Protein AF-A0A7S1C0A7-F1 (afdb_monomer_lite)

pLDDT: mean 86.08, std 15.13, range [36.28, 98.0]

Foldseek 3Di:
DDDDQQDWDFFFLLQKWFAAPNDTDDLPDPCQLVGQWIWGFTCTDRVRDGGDIDIAGQPVDPPPGPSNVVNVLSNQQVPPPP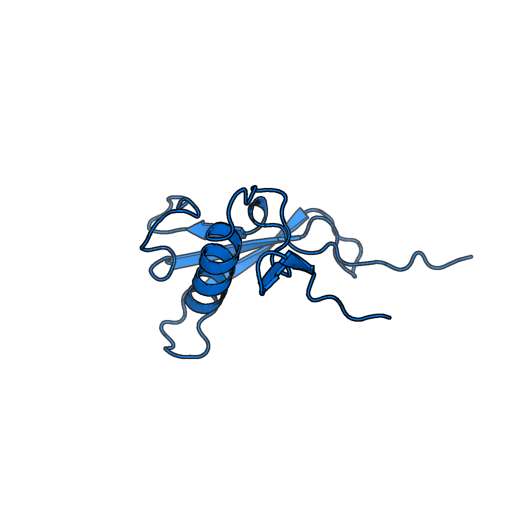RDRGHGSQWHDDPNDIDGNDDDD

Structure (mmCIF, N/CA/C/O backbone):
data_AF-A0A7S1C0A7-F1
#
_entry.id   AF-A0A7S1C0A7-F1
#
loop_
_atom_site.group_PDB
_atom_site.id
_atom_site.type_symbol
_atom_site.label_atom_id
_atom_site.label_alt_id
_atom_site.label_comp_id
_atom_site.label_asym_id
_atom_site.label_entity_id
_atom_site.label_seq_id
_atom_site.pdbx_PDB_ins_code
_atom_site.Cartn_x
_atom_site.Cartn_y
_atom_site.Cartn_z
_atom_site.occupancy
_atom_site.B_iso_or_equiv
_atom_site.auth_seq_id
_atom_site.auth_comp_id
_atom_site.auth_asym_id
_atom_site.auth_atom_id
_atom_site.pdbx_PDB_model_num
ATOM 1 N N . MET A 1 1 ? 0.137 38.687 -7.002 1.00 36.28 1 MET A N 1
ATOM 2 C CA . MET A 1 1 ? 0.593 37.662 -6.040 1.00 36.28 1 MET A CA 1
ATOM 3 C C . MET A 1 1 ? 0.213 36.309 -6.611 1.00 36.28 1 MET A C 1
ATOM 5 O O . MET A 1 1 ? -0.974 36.042 -6.726 1.00 36.28 1 MET A O 1
ATOM 9 N N . GLY A 1 2 ? 1.191 35.547 -7.110 1.00 39.53 2 GLY A N 1
ATOM 10 C CA . GLY A 1 2 ? 0.952 34.257 -7.763 1.00 39.53 2 GLY A CA 1
ATOM 11 C C . GLY A 1 2 ? 0.599 33.200 -6.725 1.00 39.53 2 GLY A C 1
ATOM 12 O O . GLY A 1 2 ? 1.379 32.975 -5.803 1.00 39.53 2 GLY A O 1
ATOM 13 N N . GLY A 1 3 ? -0.584 32.599 -6.843 1.00 40.28 3 GLY A N 1
ATOM 14 C CA . GLY A 1 3 ? -0.927 31.421 -6.056 1.00 40.28 3 GLY A CA 1
ATOM 15 C C . GLY A 1 3 ? 0.026 30.303 -6.452 1.00 40.28 3 GLY A C 1
ATOM 16 O O . GLY A 1 3 ? 0.060 29.922 -7.618 1.00 40.28 3 GLY A O 1
ATOM 17 N N . SER A 1 4 ? 0.839 29.824 -5.514 1.00 49.09 4 SER A N 1
ATOM 18 C CA . SER A 1 4 ? 1.592 28.598 -5.729 1.00 49.09 4 SER A CA 1
ATOM 19 C C . SER A 1 4 ? 0.583 27.479 -5.949 1.00 49.09 4 SER A C 1
ATOM 21 O O . SER A 1 4 ? -0.259 27.202 -5.093 1.00 49.09 4 SER A O 1
ATOM 23 N N . GLU A 1 5 ? 0.632 26.881 -7.130 1.00 53.38 5 GLU A N 1
ATOM 24 C CA . GLU A 1 5 ? -0.119 25.684 -7.462 1.00 53.38 5 GLU A CA 1
ATOM 25 C C . GLU A 1 5 ? 0.264 24.609 -6.433 1.00 53.38 5 GLU A C 1
ATOM 27 O O . GLU A 1 5 ? 1.394 24.120 -6.407 1.00 53.38 5 GLU A O 1
ATOM 32 N N . LYS A 1 6 ? -0.629 24.335 -5.473 1.00 54.47 6 LYS A N 1
ATOM 33 C CA . LYS A 1 6 ? -0.400 23.328 -4.432 1.00 54.47 6 LYS A CA 1
ATOM 34 C C . LYS A 1 6 ? -0.564 21.954 -5.073 1.00 54.47 6 LYS A C 1
ATOM 36 O O . LYS A 1 6 ? -1.647 21.371 -5.047 1.00 54.47 6 LYS A O 1
ATOM 41 N N . LEU A 1 7 ? 0.498 21.476 -5.708 1.00 66.31 7 LEU A N 1
ATOM 42 C CA . LEU A 1 7 ? 0.556 20.139 -6.280 1.00 66.31 7 LEU A CA 1
ATOM 43 C C . LEU A 1 7 ? 0.631 19.124 -5.131 1.00 66.31 7 LEU A C 1
ATOM 45 O O . LEU A 1 7 ? 1.456 19.256 -4.228 1.00 66.31 7 LEU A O 1
ATOM 49 N N . THR A 1 8 ? -0.262 18.133 -5.139 1.00 66.44 8 THR A N 1
ATOM 50 C CA . THR A 1 8 ? -0.098 16.947 -4.293 1.00 66.44 8 THR A CA 1
ATOM 51 C C . THR A 1 8 ? 1.058 16.132 -4.854 1.00 66.44 8 THR A C 1
ATOM 53 O O . THR A 1 8 ? 1.061 15.818 -6.045 1.00 66.44 8 THR A O 1
ATOM 56 N N . ASP A 1 9 ? 2.011 15.766 -4.002 1.00 76.31 9 ASP A N 1
ATOM 57 C CA . ASP A 1 9 ? 3.074 14.845 -4.389 1.00 76.31 9 ASP A CA 1
ATOM 58 C C . ASP A 1 9 ? 2.491 13.455 -4.661 1.00 76.31 9 ASP A C 1
ATOM 60 O O . ASP A 1 9 ? 1.592 12.981 -3.960 1.00 76.31 9 ASP A O 1
ATOM 64 N N . VAL A 1 10 ? 3.009 12.785 -5.689 1.00 86.69 10 VAL A N 1
ATOM 65 C CA . VAL A 1 10 ? 2.588 11.418 -5.999 1.00 86.69 10 VAL A CA 1
ATOM 66 C C . VAL A 1 10 ? 3.196 10.449 -4.993 1.00 86.69 10 VAL A C 1
ATOM 68 O O . VAL A 1 10 ? 4.398 10.479 -4.740 1.00 86.69 10 VAL A O 1
ATOM 71 N N . VAL A 1 11 ? 2.336 9.580 -4.462 1.00 92.25 11 VAL A N 1
ATOM 72 C CA . VAL A 1 11 ? 2.663 8.557 -3.463 1.00 92.25 11 VAL A CA 1
ATOM 73 C C . VAL A 1 11 ? 3.761 7.631 -3.982 1.00 92.25 11 VAL A C 1
ATOM 75 O O . VAL A 1 11 ? 3.675 7.112 -5.103 1.00 92.25 11 VAL A O 1
ATOM 78 N N . ARG A 1 12 ? 4.782 7.411 -3.154 1.00 93.88 12 ARG A N 1
ATOM 79 C CA . ARG A 1 12 ? 5.847 6.435 -3.395 1.00 93.88 12 ARG A CA 1
ATOM 80 C C . ARG A 1 12 ? 5.555 5.110 -2.710 1.00 93.88 12 ARG A C 1
ATOM 82 O O . ARG A 1 12 ? 4.667 5.027 -1.866 1.00 93.88 12 ARG A O 1
ATOM 89 N N . LEU A 1 13 ? 6.309 4.069 -3.047 1.00 94.44 13 LEU A N 1
ATOM 90 C CA . LEU A 1 13 ? 6.177 2.777 -2.370 1.00 94.44 13 LEU A CA 1
ATOM 91 C C . LEU A 1 13 ? 6.455 2.938 -0.869 1.00 94.44 13 LEU A C 1
ATOM 93 O O . LEU A 1 13 ? 5.623 2.533 -0.062 1.00 94.44 13 LEU A O 1
ATOM 97 N N . GLU A 1 14 ? 7.530 3.644 -0.498 1.00 93.94 14 GLU A N 1
ATOM 98 C CA . GLU A 1 14 ? 7.898 3.942 0.902 1.00 93.94 14 GLU A CA 1
ATOM 99 C C . GLU A 1 14 ? 6.816 4.670 1.713 1.00 93.94 14 GLU A C 1
ATOM 101 O O . GLU A 1 14 ? 6.777 4.567 2.941 1.00 93.94 14 GLU A O 1
ATOM 106 N N . ASP A 1 15 ? 5.919 5.386 1.037 1.00 95.06 15 ASP A N 1
ATOM 107 C CA . ASP A 1 15 ? 4.832 6.116 1.679 1.00 95.06 15 ASP A CA 1
ATOM 108 C C . ASP A 1 15 ? 3.664 5.206 2.092 1.00 95.06 15 ASP A C 1
ATOM 110 O O . ASP A 1 15 ? 2.824 5.618 2.895 1.00 95.06 15 ASP A O 1
ATOM 114 N N . VAL A 1 16 ? 3.594 3.978 1.566 1.00 96.44 16 VAL A N 1
ATOM 115 C CA . VAL A 1 16 ? 2.510 3.022 1.820 1.00 96.44 16 VAL A CA 1
ATOM 116 C C . VAL A 1 16 ? 2.966 1.970 2.823 1.00 96.44 16 VAL A C 1
ATOM 118 O O . VAL A 1 16 ? 3.861 1.180 2.557 1.00 96.44 16 VAL A O 1
ATOM 121 N N . ILE A 1 17 ? 2.326 1.902 3.987 1.00 96.88 17 ILE A N 1
ATOM 122 C CA . ILE A 1 17 ? 2.700 0.979 5.064 1.00 96.88 17 ILE A CA 1
ATOM 123 C C . ILE A 1 17 ? 1.515 0.085 5.415 1.00 96.88 17 ILE A C 1
ATOM 125 O O . ILE A 1 17 ? 0.463 0.564 5.835 1.00 96.88 17 ILE A O 1
ATOM 129 N N . PHE A 1 18 ? 1.699 -1.229 5.315 1.00 97.88 18 PHE A N 1
ATOM 130 C CA . PHE A 1 18 ? 0.707 -2.208 5.756 1.00 97.88 18 PHE A CA 1
ATOM 131 C C . PHE A 1 18 ? 0.954 -2.601 7.207 1.00 97.88 18 PHE A C 1
ATOM 133 O O . PHE A 1 18 ? 2.097 -2.848 7.601 1.00 97.88 18 PHE A O 1
ATOM 140 N N . LYS A 1 19 ? -0.116 -2.695 8.001 1.00 97.56 19 LYS A N 1
ATOM 141 C CA . LYS A 1 19 ? -0.042 -3.152 9.391 1.00 97.56 19 LYS A CA 1
ATOM 142 C C . LYS A 1 19 ? -0.924 -4.362 9.642 1.00 97.56 19 LYS A C 1
ATOM 144 O O . LYS A 1 19 ? -2.098 -4.352 9.281 1.00 97.56 19 LYS A O 1
ATOM 149 N N . ARG A 1 20 ? -0.372 -5.360 10.333 1.00 96.31 20 ARG A N 1
ATOM 150 C CA . ARG A 1 20 ? -1.099 -6.534 10.829 1.00 96.31 20 ARG A CA 1
ATOM 151 C C . ARG A 1 20 ? -0.658 -6.874 12.247 1.00 96.31 20 ARG A C 1
ATOM 153 O O . ARG A 1 20 ? 0.540 -6.988 12.494 1.00 96.31 20 ARG A O 1
ATOM 160 N N . PHE A 1 21 ? -1.592 -7.010 13.185 1.00 93.38 21 PHE A N 1
ATOM 161 C CA . PHE A 1 21 ? -1.311 -7.284 14.604 1.00 93.38 21 PHE A CA 1
ATOM 162 C C . PHE A 1 21 ? -0.211 -6.378 15.192 1.00 93.38 21 PHE A C 1
ATOM 164 O O . PHE A 1 21 ? 0.734 -6.843 15.830 1.00 93.38 21 PHE A O 1
ATOM 171 N N . ASN A 1 22 ? -0.319 -5.068 14.937 1.00 88.56 22 ASN A N 1
ATOM 172 C CA . ASN A 1 22 ? 0.641 -4.038 15.359 1.00 88.56 22 ASN A CA 1
ATOM 173 C C . ASN A 1 22 ? 2.068 -4.180 14.779 1.00 88.56 22 ASN A C 1
ATOM 175 O O . ASN A 1 22 ? 3.005 -3.554 15.271 1.00 88.56 22 ASN A O 1
ATOM 179 N N . ARG A 1 23 ? 2.248 -4.981 13.724 1.00 94.19 23 ARG A N 1
ATOM 180 C CA . ARG A 1 23 ? 3.512 -5.120 12.993 1.00 94.19 23 ARG A CA 1
ATOM 181 C C . ARG A 1 23 ? 3.400 -4.491 11.617 1.00 94.19 23 ARG A C 1
ATOM 183 O O . ARG A 1 23 ? 2.369 -4.631 10.964 1.00 94.19 23 ARG A O 1
ATOM 190 N N . THR A 1 24 ? 4.469 -3.836 11.183 1.00 96.38 24 THR A N 1
ATOM 191 C CA . THR A 1 24 ? 4.622 -3.393 9.796 1.00 96.38 24 THR A CA 1
ATOM 192 C C . THR A 1 24 ? 4.986 -4.587 8.922 1.00 96.38 24 THR A C 1
ATOM 194 O O . THR A 1 24 ? 5.893 -5.342 9.274 1.00 96.38 24 THR A O 1
ATOM 197 N N . LEU A 1 25 ? 4.281 -4.756 7.806 1.00 95.50 25 LEU A N 1
ATOM 198 C CA . LEU A 1 25 ? 4.605 -5.768 6.802 1.00 95.50 25 LEU A CA 1
ATOM 199 C C . LEU A 1 25 ? 5.582 -5.199 5.767 1.00 95.50 25 LEU A C 1
ATOM 201 O O . LEU A 1 25 ? 5.550 -4.006 5.466 1.00 95.50 25 LEU A O 1
ATOM 205 N N . ASN A 1 26 ? 6.439 -6.063 5.227 1.00 93.81 26 ASN A N 1
ATOM 206 C CA . ASN A 1 26 ? 7.326 -5.731 4.112 1.00 93.81 26 ASN A CA 1
ATOM 207 C C . ASN A 1 26 ? 6.530 -5.737 2.792 1.00 93.81 26 ASN A C 1
ATOM 209 O O . ASN A 1 26 ? 5.590 -6.517 2.659 1.00 93.81 26 ASN A O 1
ATOM 213 N N . HIS A 1 27 ? 6.894 -4.906 1.811 1.00 92.00 27 HIS A N 1
ATOM 214 C CA . HIS A 1 27 ? 6.236 -4.888 0.494 1.00 92.00 27 HIS A CA 1
ATOM 215 C C . HIS A 1 27 ? 6.402 -6.179 -0.319 1.00 92.00 27 HIS A C 1
ATOM 217 O O . HIS A 1 27 ? 5.614 -6.431 -1.226 1.00 92.00 27 HIS A O 1
ATOM 223 N N . GLU A 1 28 ? 7.371 -7.017 0.039 1.00 88.56 28 GLU A N 1
ATOM 224 C CA . GLU A 1 28 ? 7.583 -8.357 -0.520 1.00 88.56 28 GLU A CA 1
ATOM 225 C C . GLU A 1 28 ? 6.736 -9.442 0.160 1.00 88.56 28 GLU A C 1
ATOM 227 O O . GLU A 1 28 ? 6.754 -10.599 -0.262 1.00 88.56 28 GLU A O 1
ATOM 232 N N . ASP A 1 29 ? 5.992 -9.104 1.218 1.00 89.62 29 ASP A N 1
ATOM 233 C CA . ASP A 1 29 ? 5.154 -10.069 1.923 1.00 89.62 29 ASP A CA 1
ATOM 234 C C . ASP A 1 29 ? 4.014 -10.560 1.011 1.00 89.62 29 ASP A C 1
ATOM 236 O O . ASP A 1 29 ? 3.192 -9.791 0.511 1.00 89.62 29 ASP A O 1
ATOM 240 N N . THR A 1 30 ? 3.905 -11.875 0.821 1.00 87.38 30 THR A N 1
ATOM 241 C CA . THR A 1 30 ? 2.839 -12.484 0.009 1.00 87.38 30 THR A CA 1
ATOM 242 C C . THR A 1 30 ? 1.435 -12.260 0.588 1.00 87.38 30 THR A C 1
ATOM 244 O O . THR A 1 30 ? 0.431 -12.478 -0.094 1.00 87.38 30 THR A O 1
ATOM 247 N N . PHE A 1 31 ? 1.338 -11.821 1.844 1.00 92.88 31 PHE A N 1
ATOM 248 C CA . PHE A 1 31 ? 0.101 -11.665 2.601 1.00 92.88 31 PH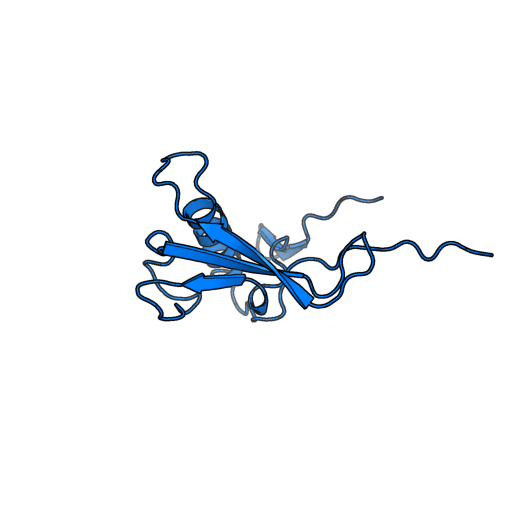E A CA 1
ATOM 249 C C . PHE A 1 31 ? -0.272 -10.207 2.899 1.00 92.88 31 PHE A C 1
ATOM 251 O O . PHE A 1 31 ? -1.094 -9.973 3.787 1.00 92.88 31 PHE A O 1
ATOM 258 N N . LEU A 1 32 ? 0.250 -9.226 2.150 1.00 95.19 32 LEU A N 1
ATOM 259 C CA . LEU A 1 32 ? -0.145 -7.812 2.294 1.00 95.19 32 LEU A CA 1
ATOM 260 C C . LEU A 1 32 ? -1.667 -7.595 2.253 1.00 95.19 32 LEU A C 1
ATOM 262 O O . LEU A 1 32 ? -2.209 -6.796 3.013 1.00 95.19 32 LEU A O 1
ATOM 266 N N . HIS A 1 33 ? -2.371 -8.350 1.407 1.00 94.75 33 HIS A N 1
ATOM 267 C CA . HIS A 1 33 ? -3.829 -8.298 1.265 1.00 94.75 33 HIS A CA 1
ATOM 268 C C . HIS A 1 33 ? -4.597 -8.730 2.532 1.00 94.75 33 HIS A C 1
ATOM 270 O O . HIS A 1 33 ? -5.789 -8.457 2.645 1.00 94.75 33 HIS A O 1
ATOM 276 N N . LEU A 1 34 ? -3.925 -9.385 3.488 1.00 95.75 34 LEU A N 1
ATOM 277 C CA . LEU A 1 34 ? -4.477 -9.795 4.784 1.00 95.75 34 LEU A CA 1
ATOM 278 C C . LEU A 1 34 ? -4.137 -8.813 5.916 1.00 95.75 34 LEU A C 1
ATOM 280 O O . LEU A 1 34 ? -4.344 -9.143 7.085 1.00 95.75 34 LEU A O 1
ATOM 284 N N . ALA A 1 35 ? -3.566 -7.646 5.609 1.00 97.50 35 ALA A N 1
ATOM 285 C CA . ALA A 1 35 ? -3.301 -6.620 6.610 1.00 97.50 35 ALA A CA 1
ATOM 286 C C . ALA A 1 35 ? -4.603 -6.087 7.235 1.00 97.50 35 ALA A C 1
ATOM 288 O O . ALA A 1 35 ? -5.665 -6.091 6.610 1.00 97.50 35 ALA A O 1
ATOM 289 N N . ASP A 1 36 ? -4.506 -5.581 8.463 1.00 98.00 36 ASP A N 1
ATOM 290 C CA . ASP A 1 36 ? -5.629 -4.963 9.178 1.00 98.00 36 ASP A CA 1
ATOM 291 C C . ASP A 1 36 ? -5.882 -3.533 8.673 1.00 98.00 36 ASP A C 1
ATOM 293 O O . ASP A 1 36 ? -7.000 -3.017 8.715 1.00 98.00 36 ASP A O 1
ATOM 297 N N . SER A 1 37 ? -4.824 -2.860 8.210 1.00 97.81 37 SER A N 1
ATOM 298 C CA . SER A 1 37 ? -4.890 -1.505 7.661 1.00 97.81 37 SER A CA 1
ATOM 299 C C . SER A 1 37 ? -3.718 -1.203 6.731 1.00 97.81 37 SER A C 1
ATOM 301 O O . SER A 1 37 ? -2.651 -1.816 6.829 1.00 97.81 37 SER A O 1
ATOM 303 N N . VAL A 1 38 ? -3.918 -0.207 5.873 1.00 97.88 38 VAL A N 1
ATOM 304 C CA . VAL A 1 38 ? -2.882 0.444 5.072 1.00 97.88 38 VAL A C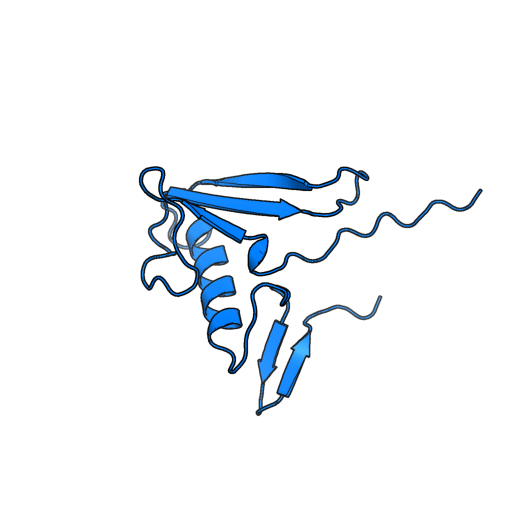A 1
ATOM 305 C C . VAL A 1 38 ? -2.808 1.922 5.455 1.00 97.88 38 VAL A C 1
ATOM 307 O O . VAL A 1 38 ? -3.827 2.574 5.676 1.00 97.88 38 VAL A O 1
ATOM 310 N N . HIS A 1 39 ? -1.591 2.434 5.597 1.00 96.81 39 HIS A N 1
ATOM 311 C CA . HIS A 1 39 ? -1.279 3.799 6.015 1.00 96.81 39 HIS A CA 1
ATOM 312 C C . HIS A 1 39 ? -0.564 4.471 4.852 1.00 96.81 39 HIS A C 1
ATOM 314 O O . HIS A 1 39 ? 0.477 3.978 4.430 1.00 96.81 39 HIS A O 1
ATOM 320 N N . ILE A 1 40 ? -1.120 5.558 4.328 1.00 95.12 40 ILE A N 1
ATOM 321 C CA . ILE A 1 40 ? -0.581 6.259 3.160 1.00 95.12 40 ILE A CA 1
ATOM 322 C C . ILE A 1 40 ? -0.114 7.629 3.616 1.00 95.12 40 ILE A C 1
ATOM 324 O O . ILE A 1 40 ? -0.920 8.454 4.052 1.00 95.12 40 ILE A O 1
ATOM 328 N N . ARG A 1 41 ? 1.192 7.858 3.531 1.00 91.62 41 ARG A N 1
ATOM 329 C CA . ARG A 1 41 ? 1.801 9.151 3.808 1.00 91.62 41 ARG A CA 1
ATOM 330 C C . ARG A 1 41 ? 1.747 10.026 2.560 1.00 91.62 41 ARG A C 1
ATOM 332 O O . ARG A 1 41 ? 2.097 9.597 1.470 1.00 91.62 41 ARG A O 1
ATOM 339 N N . PHE A 1 42 ? 1.350 11.278 2.728 1.00 84.94 42 PHE A N 1
ATOM 340 C CA . PHE A 1 42 ? 1.437 12.290 1.684 1.00 84.94 42 PHE A CA 1
ATOM 341 C C . PHE A 1 42 ? 2.480 13.326 2.094 1.00 84.94 42 PHE A C 1
ATOM 343 O O . PHE A 1 42 ? 2.294 14.041 3.081 1.00 84.94 42 PHE A O 1
ATOM 350 N N . SER A 1 43 ? 3.586 13.418 1.351 1.00 74.38 43 SER A N 1
ATOM 351 C CA . SER A 1 43 ? 4.651 14.388 1.640 1.00 74.38 43 SER A CA 1
ATOM 352 C C . SER A 1 43 ? 4.167 15.834 1.499 1.00 74.38 43 SER A C 1
ATOM 354 O O . SER A 1 43 ? 4.466 16.651 2.370 1.00 74.38 43 SER A O 1
ATOM 356 N N . THR A 1 44 ? 3.357 16.118 0.473 1.00 71.62 44 THR A N 1
ATOM 357 C CA . THR A 1 44 ? 2.682 17.407 0.252 1.00 71.62 44 THR A CA 1
ATOM 358 C C . THR A 1 44 ? 1.271 17.166 -0.283 1.00 71.62 44 THR A C 1
ATOM 360 O O . THR A 1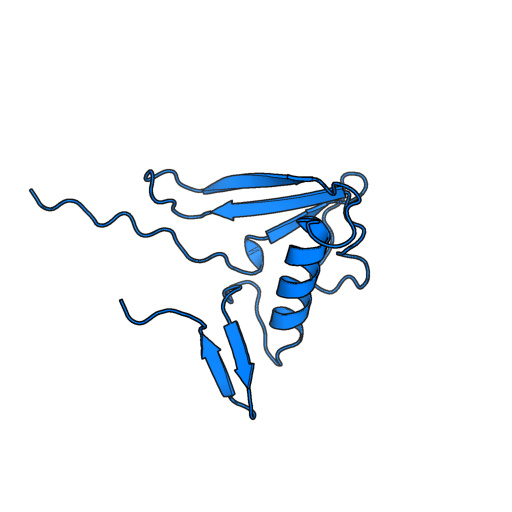 44 ? 1.099 16.440 -1.262 1.00 71.62 44 THR A O 1
ATOM 363 N N . GLN A 1 45 ? 0.254 17.776 0.326 1.00 58.88 45 GLN A N 1
ATOM 364 C CA . GLN A 1 45 ? -1.136 17.717 -0.142 1.00 58.88 45 GLN A CA 1
ATOM 365 C C . GLN A 1 45 ? -1.622 19.061 -0.723 1.00 58.88 45 GLN A C 1
ATOM 367 O O . GLN A 1 45 ? -1.052 20.120 -0.457 1.00 58.88 45 GLN A O 1
ATOM 372 N N . LYS A 1 46 ? -2.732 19.039 -1.481 1.00 62.06 46 LYS A N 1
ATOM 373 C CA . LYS A 1 46 ? -3.408 20.228 -2.054 1.00 62.06 46 LYS A CA 1
ATOM 374 C C . LYS A 1 46 ? -3.780 21.305 -1.025 1.00 62.06 46 LYS A C 1
ATOM 376 O O . LYS A 1 46 ? -3.880 22.477 -1.374 1.00 62.06 46 LYS A O 1
ATOM 381 N N . ASN A 1 47 ? -3.990 20.943 0.238 1.00 59.16 47 ASN A N 1
ATOM 382 C CA . ASN A 1 47 ? -4.226 21.883 1.345 1.00 59.16 47 ASN A CA 1
ATOM 383 C C . ASN A 1 47 ? -2.932 22.576 1.826 1.00 59.16 47 ASN A C 1
ATOM 385 O O . ASN A 1 47 ? -3.003 23.641 2.439 1.00 59.16 47 ASN A O 1
ATOM 389 N N . GLY A 1 48 ? -1.754 22.081 1.440 1.00 59.47 48 GLY A N 1
ATOM 390 C CA . GLY A 1 48 ? -0.442 22.557 1.879 1.00 59.47 48 GLY A CA 1
ATOM 391 C C . GLY A 1 48 ? 0.080 21.851 3.131 1.00 59.47 48 GLY A C 1
ATOM 392 O O . GLY A 1 48 ? 1.172 22.197 3.586 1.00 59.47 48 GLY A O 1
ATOM 393 N N . ASP A 1 49 ? -0.665 20.875 3.659 1.00 60.41 49 ASP A N 1
ATOM 394 C CA . ASP A 1 49 ? -0.223 20.048 4.775 1.00 60.41 49 ASP A CA 1
ATOM 395 C C . ASP A 1 49 ? 0.898 19.112 4.315 1.00 60.41 49 ASP A C 1
ATOM 397 O O . ASP A 1 49 ? 0.919 18.624 3.177 1.00 60.41 49 ASP A O 1
ATOM 401 N N . LYS A 1 50 ? 1.866 18.904 5.210 1.00 66.62 50 LYS A N 1
ATOM 402 C CA . LYS A 1 50 ? 3.058 18.091 4.969 1.00 66.62 50 LYS A CA 1
ATOM 403 C C . LYS A 1 50 ? 3.052 16.872 5.875 1.00 66.62 50 LYS A C 1
ATOM 405 O O . LYS A 1 50 ? 2.852 17.014 7.079 1.00 66.62 50 LYS A O 1
ATOM 410 N N . ASN A 1 51 ? 3.380 15.711 5.312 1.00 69.25 51 ASN A N 1
ATOM 411 C CA . ASN A 1 51 ? 3.471 14.423 6.012 1.00 69.25 51 ASN A CA 1
ATOM 412 C C . ASN A 1 51 ? 2.165 13.952 6.670 1.00 69.25 51 ASN A C 1
ATOM 414 O O . ASN A 1 51 ? 2.211 13.283 7.704 1.00 69.25 51 ASN A O 1
ATOM 418 N N . ASP A 1 52 ? 1.017 14.284 6.085 1.00 82.12 52 ASP A N 1
ATOM 419 C CA . ASP A 1 52 ? -0.257 13.747 6.555 1.00 82.12 52 ASP A CA 1
ATOM 420 C C . ASP A 1 52 ? -0.339 12.240 6.263 1.00 82.12 52 ASP A C 1
ATOM 422 O O . ASP A 1 52 ? 0.160 11.767 5.237 1.00 82.12 52 ASP A O 1
ATOM 426 N N . VAL A 1 53 ? -0.938 11.481 7.180 1.00 90.38 53 VAL A N 1
ATOM 427 C CA . VAL A 1 53 ? -1.062 10.025 7.078 1.00 90.38 53 VAL A CA 1
ATOM 428 C C . VAL A 1 53 ? -2.532 9.648 7.084 1.00 90.38 53 VAL A C 1
ATOM 430 O O . VAL A 1 53 ? -3.216 9.745 8.102 1.00 90.38 53 VAL A O 1
ATOM 433 N N . VAL A 1 54 ? -2.997 9.119 5.957 1.00 92.25 54 VAL A N 1
ATOM 434 C CA . VAL A 1 54 ? -4.347 8.574 5.836 1.00 92.25 54 VAL A CA 1
ATOM 435 C C . VAL A 1 54 ? -4.306 7.085 6.152 1.00 92.25 54 VAL A C 1
ATOM 437 O O . VAL A 1 54 ? -3.632 6.311 5.472 1.00 92.25 54 VAL A O 1
ATOM 440 N N . THR A 1 55 ? -5.046 6.672 7.180 1.00 95.88 55 THR A N 1
ATOM 441 C CA . THR A 1 55 ? -5.230 5.255 7.518 1.00 95.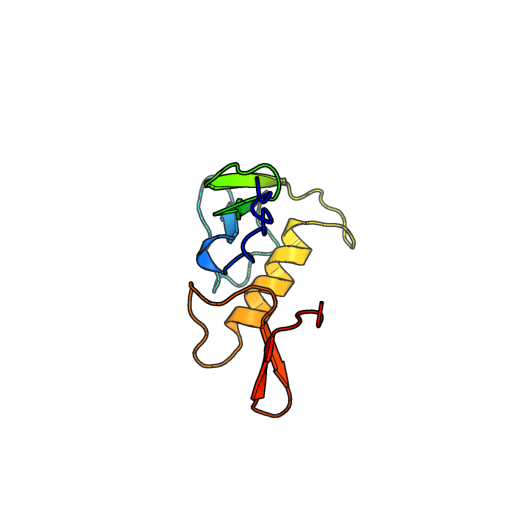88 55 THR A CA 1
ATOM 442 C C . THR A 1 55 ? -6.512 4.733 6.885 1.00 95.88 55 THR A C 1
ATOM 444 O O . THR A 1 55 ? -7.582 5.310 7.070 1.00 95.88 55 THR A O 1
ATOM 447 N N . GLN A 1 56 ? -6.417 3.618 6.166 1.00 97.38 56 GLN A N 1
ATOM 448 C CA . GLN A 1 56 ? -7.556 2.913 5.590 1.00 97.38 56 GLN A CA 1
ATOM 449 C C . GLN A 1 56 ? -7.600 1.496 6.163 1.00 97.38 56 GLN A C 1
ATOM 451 O O . GLN A 1 56 ? -6.628 0.744 6.075 1.00 97.38 56 GLN A O 1
ATOM 456 N N . HIS A 1 57 ? -8.721 1.139 6.784 1.00 97.69 57 HIS A N 1
ATOM 457 C CA . HIS A 1 57 ? -8.894 -0.163 7.419 1.00 97.69 57 HIS A CA 1
ATOM 458 C C . HIS A 1 57 ? -9.392 -1.212 6.432 1.00 97.69 57 HIS A C 1
ATOM 460 O O . HIS A 1 57 ? -10.160 -0.910 5.517 1.00 97.69 57 HIS A O 1
ATOM 466 N N . ASN A 1 58 ? -8.979 -2.455 6.659 1.00 96.50 58 ASN A N 1
ATOM 467 C CA . ASN A 1 58 ? -9.561 -3.602 5.987 1.00 96.50 58 ASN A CA 1
ATOM 468 C C . ASN A 1 58 ? -11.048 -3.685 6.360 1.00 96.50 58 ASN A C 1
ATOM 470 O O . ASN A 1 58 ? -11.393 -3.866 7.526 1.00 96.50 58 ASN A O 1
ATOM 474 N N . ASN A 1 59 ? -11.923 -3.511 5.373 1.00 96.06 59 ASN A N 1
ATOM 475 C CA . ASN A 1 59 ? -13.373 -3.508 5.569 1.00 96.06 59 ASN A CA 1
ATOM 476 C C . ASN A 1 59 ? -14.016 -4.880 5.303 1.00 96.06 59 ASN A C 1
ATOM 478 O O . ASN A 1 59 ? -15.232 -5.003 5.403 1.00 96.06 59 ASN A O 1
ATOM 482 N N . GLY A 1 60 ? -13.220 -5.896 4.948 1.00 95.19 60 GLY A N 1
ATOM 483 C CA . GLY A 1 60 ? -13.700 -7.238 4.613 1.00 95.19 60 GLY A CA 1
ATOM 484 C C . GLY A 1 60 ? -14.466 -7.342 3.290 1.00 95.19 60 GLY A C 1
ATOM 485 O O . GLY A 1 60 ? -14.898 -8.438 2.938 1.00 95.19 60 GLY A O 1
ATOM 486 N N . ASP A 1 61 ? -14.623 -6.245 2.544 1.00 95.75 61 ASP A N 1
ATOM 487 C CA . ASP A 1 61 ? -15.277 -6.278 1.238 1.00 95.75 61 ASP A CA 1
ATOM 488 C C . ASP A 1 61 ? -14.397 -7.022 0.218 1.00 95.75 61 ASP A C 1
ATOM 490 O O . ASP A 1 61 ? -13.169 -7.056 0.329 1.00 95.75 61 ASP A O 1
ATOM 494 N N . THR A 1 62 ? -15.015 -7.653 -0.776 1.00 88.56 62 THR A N 1
ATOM 495 C CA . THR A 1 62 ? -14.288 -8.440 -1.789 1.00 88.56 62 THR A CA 1
ATOM 496 C C . THR A 1 62 ? -13.861 -7.614 -2.999 1.00 88.56 62 THR A C 1
ATOM 498 O O . THR A 1 62 ? -12.988 -8.041 -3.749 1.00 88.56 62 THR A O 1
ATOM 501 N N . THR A 1 63 ? -14.460 -6.438 -3.196 1.00 87.12 63 THR A N 1
ATOM 502 C CA . THR A 1 63 ? -14.285 -5.598 -4.387 1.00 87.12 63 THR A CA 1
ATOM 503 C C . THR A 1 63 ? -13.738 -4.215 -4.033 1.00 87.12 63 THR A C 1
ATOM 505 O O . THR A 1 63 ? -12.760 -3.764 -4.622 1.00 87.12 63 THR A O 1
ATOM 508 N N . LEU A 1 64 ? -14.336 -3.535 -3.054 1.00 93.50 64 LEU A N 1
ATOM 509 C CA . LEU A 1 64 ? -14.005 -2.173 -2.628 1.00 93.50 64 LEU A CA 1
ATOM 510 C C . LEU A 1 64 ? -13.258 -2.169 -1.291 1.00 93.50 64 LEU A C 1
ATOM 512 O O . LEU A 1 64 ? -13.576 -1.406 -0.375 1.00 93.50 64 LEU A O 1
ATOM 516 N N . ASN A 1 65 ? -12.254 -3.036 -1.177 1.00 97.44 65 ASN A N 1
ATOM 517 C CA . ASN A 1 65 ? -11.407 -3.110 0.003 1.00 97.44 65 ASN A CA 1
ATOM 518 C C . ASN A 1 65 ? -10.104 -2.341 -0.211 1.00 97.44 65 ASN A C 1
ATOM 520 O O . ASN A 1 65 ? -9.296 -2.737 -1.058 1.00 97.44 65 ASN A O 1
ATOM 524 N N . PRO A 1 66 ? -9.866 -1.263 0.556 1.00 96.94 66 PRO A N 1
ATOM 525 C CA . PRO A 1 66 ? -8.692 -0.427 0.355 1.00 96.94 66 PRO A CA 1
ATOM 526 C C . PRO A 1 66 ? -7.392 -1.203 0.572 1.00 96.94 66 PRO A C 1
ATOM 528 O O . PRO A 1 66 ? -6.452 -1.033 -0.197 1.00 96.94 66 PRO A O 1
ATOM 531 N N . VAL A 1 67 ? -7.336 -2.104 1.558 1.00 97.69 67 VAL A N 1
ATOM 532 C CA . VAL A 1 67 ? -6.128 -2.896 1.831 1.00 97.69 67 VAL A CA 1
ATOM 533 C C . VAL A 1 67 ? -5.800 -3.809 0.653 1.00 97.69 67 VAL A C 1
ATOM 535 O O . VAL A 1 67 ? -4.654 -3.852 0.213 1.00 97.69 67 VAL A O 1
ATOM 538 N N . VAL A 1 68 ? -6.802 -4.494 0.099 1.00 96.94 68 VAL A N 1
ATOM 539 C CA . VAL A 1 68 ? -6.615 -5.389 -1.055 1.00 96.94 68 VAL A CA 1
ATOM 540 C C . VAL A 1 68 ? -6.221 -4.601 -2.308 1.00 96.94 68 VAL A C 1
ATOM 542 O O . VAL A 1 68 ? -5.317 -5.016 -3.039 1.00 96.94 68 VAL A O 1
ATOM 545 N 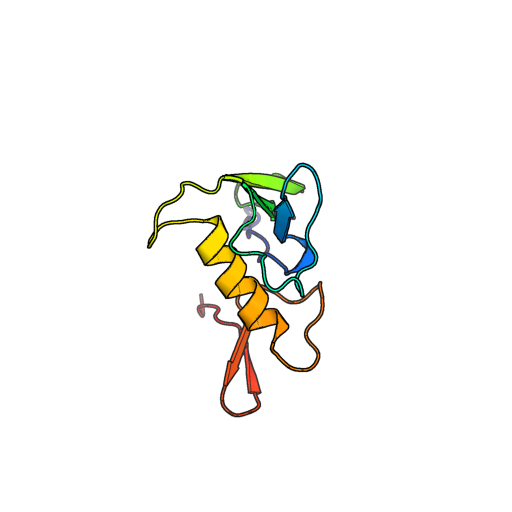N . ALA A 1 69 ? -6.857 -3.449 -2.543 1.00 96.50 69 ALA A N 1
ATOM 546 C CA . ALA A 1 69 ? -6.541 -2.578 -3.671 1.00 96.50 69 ALA A CA 1
ATOM 547 C C . ALA A 1 69 ? -5.091 -2.075 -3.604 1.00 96.50 69 ALA A C 1
ATOM 549 O O . ALA A 1 69 ? -4.337 -2.226 -4.567 1.00 96.50 69 ALA A O 1
ATOM 550 N N . TRP A 1 70 ? -4.667 -1.555 -2.450 1.00 97.00 70 TRP A N 1
ATOM 551 C CA . TRP A 1 70 ? -3.294 -1.093 -2.253 1.00 97.00 70 TRP A CA 1
ATOM 552 C C . TRP A 1 70 ? -2.278 -2.225 -2.320 1.00 97.00 70 TRP A C 1
ATOM 554 O O . TRP A 1 70 ? -1.242 -2.054 -2.955 1.00 97.00 70 TRP A O 1
ATOM 564 N N . ALA A 1 71 ? -2.566 -3.388 -1.728 1.00 96.44 71 ALA A N 1
ATOM 565 C CA . ALA A 1 71 ? -1.683 -4.549 -1.826 1.00 96.44 71 ALA A CA 1
ATOM 566 C C . ALA A 1 71 ? -1.452 -4.931 -3.294 1.00 96.44 71 ALA A C 1
ATOM 568 O O . ALA A 1 71 ? -0.316 -5.122 -3.715 1.00 96.44 71 ALA A O 1
ATOM 569 N N . SER A 1 72 ? -2.517 -4.946 -4.100 1.00 94.81 72 SER A N 1
ATOM 570 C CA . SER A 1 72 ? -2.429 -5.250 -5.531 1.00 94.81 72 SER A CA 1
ATOM 571 C C . SER A 1 72 ? -1.566 -4.241 -6.295 1.00 94.81 72 SER A C 1
ATOM 573 O O . SER A 1 72 ? -0.769 -4.639 -7.143 1.00 94.81 72 SER A O 1
ATOM 575 N N . ILE A 1 73 ? -1.699 -2.945 -5.991 1.00 94.94 73 ILE A N 1
ATOM 576 C CA . ILE A 1 73 ? -0.882 -1.883 -6.598 1.00 94.94 73 ILE A CA 1
ATOM 577 C C . ILE A 1 73 ? 0.589 -2.058 -6.211 1.00 94.94 73 ILE A C 1
ATOM 579 O O . ILE A 1 73 ? 1.442 -2.155 -7.092 1.00 94.94 73 ILE A O 1
ATOM 583 N N . ILE A 1 74 ? 0.883 -2.149 -4.911 1.00 95.69 74 ILE A N 1
ATOM 584 C CA . ILE A 1 74 ? 2.254 -2.241 -4.397 1.00 95.69 74 ILE A CA 1
ATOM 585 C C . ILE A 1 74 ? 2.951 -3.492 -4.921 1.00 95.69 74 ILE A C 1
ATOM 587 O O . ILE A 1 74 ? 4.032 -3.371 -5.491 1.00 95.69 74 ILE A O 1
ATOM 591 N N . CYS A 1 75 ? 2.318 -4.667 -4.844 1.00 94.12 75 CYS A N 1
ATOM 592 C CA . CYS A 1 75 ? 2.901 -5.892 -5.390 1.00 94.12 75 CYS A CA 1
ATOM 593 C C . CYS A 1 75 ? 3.182 -5.768 -6.893 1.00 94.12 75 CYS A C 1
ATOM 595 O O . CYS A 1 75 ? 4.192 -6.275 -7.375 1.00 94.12 75 CYS A O 1
ATOM 597 N N . ARG A 1 76 ? 2.313 -5.085 -7.650 1.00 93.44 76 ARG A N 1
ATOM 598 C CA . ARG A 1 76 ? 2.491 -4.929 -9.096 1.00 93.44 76 ARG A CA 1
ATOM 599 C C . ARG A 1 76 ? 3.643 -3.997 -9.455 1.00 93.44 76 ARG A C 1
ATOM 601 O O . ARG A 1 76 ? 4.372 -4.311 -10.391 1.00 93.44 76 ARG A O 1
ATOM 608 N N . VAL A 1 77 ? 3.820 -2.888 -8.737 1.00 94.50 77 VAL A N 1
ATOM 609 C CA . VAL A 1 77 ? 4.974 -1.998 -8.955 1.00 94.50 77 VAL A CA 1
ATOM 610 C C . VAL A 1 77 ? 6.263 -2.666 -8.468 1.00 94.50 77 VAL A C 1
ATOM 612 O O . VAL A 1 77 ? 7.266 -2.624 -9.176 1.00 94.50 77 VAL A O 1
ATOM 615 N N . TRP A 1 78 ? 6.232 -3.345 -7.317 1.00 93.44 78 TRP A N 1
ATOM 616 C CA . TRP A 1 78 ? 7.397 -4.040 -6.754 1.00 93.44 78 TRP A CA 1
ATOM 617 C C . TRP A 1 78 ? 7.883 -5.207 -7.624 1.00 93.44 78 TRP A C 1
ATOM 619 O O . TRP A 1 78 ? 9.075 -5.490 -7.682 1.00 93.44 78 TRP A O 1
ATOM 629 N N . ALA A 1 79 ? 6.979 -5.861 -8.359 1.00 92.44 79 ALA A N 1
ATOM 630 C CA . ALA A 1 79 ? 7.325 -6.929 -9.296 1.00 92.44 79 ALA A CA 1
ATOM 631 C C . ALA A 1 79 ? 8.115 -6.446 -10.532 1.00 92.44 79 ALA A C 1
ATOM 633 O O . ALA A 1 79 ? 8.615 -7.275 -11.296 1.00 92.44 79 ALA A O 1
ATOM 634 N N . ILE A 1 80 ? 8.230 -5.132 -10.761 1.00 93.75 80 ILE A N 1
ATOM 635 C CA . ILE A 1 80 ? 9.022 -4.587 -11.867 1.00 93.75 80 ILE A CA 1
ATOM 636 C C . ILE A 1 80 ? 10.518 -4.753 -11.541 1.00 93.75 80 ILE A C 1
ATOM 638 O O . ILE A 1 80 ? 10.967 -4.301 -10.486 1.00 93.75 80 ILE A O 1
ATOM 642 N N . PRO A 1 81 ? 11.333 -5.349 -12.435 1.00 92.38 81 PRO A N 1
ATOM 643 C CA . PRO A 1 81 ? 12.762 -5.519 -12.189 1.00 92.38 81 PRO A CA 1
ATOM 644 C C . PRO A 1 81 ? 13.467 -4.196 -11.859 1.00 92.38 81 PRO A C 1
ATOM 646 O O . PRO A 1 81 ? 13.436 -3.246 -12.641 1.00 92.38 81 PRO A O 1
ATOM 649 N N . GLY A 1 82 ? 14.135 -4.154 -10.704 1.00 91.62 82 GLY A N 1
ATOM 650 C CA . GLY A 1 82 ? 14.851 -2.968 -10.230 1.00 91.62 82 GLY A CA 1
ATOM 651 C C . GLY A 1 82 ? 13.975 -1.911 -9.551 1.00 91.62 82 GLY A C 1
ATOM 652 O O . GLY A 1 82 ? 14.464 -0.793 -9.361 1.00 91.62 82 GLY A O 1
ATOM 653 N N . ALA A 1 83 ? 12.729 -2.247 -9.193 1.00 92.12 83 ALA A N 1
ATOM 654 C CA . ALA A 1 83 ? 11.875 -1.410 -8.356 1.00 92.12 83 ALA A CA 1
ATOM 655 C C . ALA A 1 83 ? 12.593 -0.986 -7.064 1.00 92.12 83 ALA A C 1
ATOM 657 O O . ALA A 1 83 ? 13.433 -1.707 -6.520 1.00 92.12 83 ALA A O 1
ATOM 658 N N . LYS A 1 84 ? 12.286 0.228 -6.603 1.00 91.81 84 LYS A N 1
ATOM 659 C CA . LYS A 1 84 ? 12.870 0.834 -5.403 1.00 91.81 84 LYS A CA 1
ATOM 660 C C . LYS A 1 84 ? 11.782 1.510 -4.590 1.00 91.81 84 LYS A C 1
ATOM 662 O O . LYS A 1 84 ? 10.822 2.020 -5.154 1.00 91.81 84 LYS A O 1
ATOM 667 N N . ASP A 1 85 ? 12.016 1.630 -3.294 1.00 91.56 85 ASP A N 1
ATOM 668 C CA . ASP A 1 85 ? 11.160 2.337 -2.335 1.00 91.56 85 ASP A CA 1
ATOM 669 C C . ASP A 1 85 ? 10.709 3.734 -2.796 1.00 91.56 85 ASP A C 1
ATOM 671 O O . ASP A 1 85 ? 9.563 4.131 -2.591 1.00 91.56 85 ASP A O 1
ATOM 675 N N . ASN A 1 86 ? 11.590 4.466 -3.484 1.00 91.38 86 ASN A N 1
ATOM 676 C CA . ASN A 1 86 ? 11.315 5.821 -3.958 1.00 91.38 86 ASN A CA 1
ATOM 677 C C . ASN A 1 86 ? 10.546 5.896 -5.293 1.00 91.38 86 ASN A C 1
ATOM 679 O O . ASN A 1 86 ? 10.331 6.997 -5.807 1.00 91.38 86 ASN A O 1
ATOM 683 N N . TRP A 1 87 ? 10.175 4.759 -5.886 1.00 93.25 87 TRP A N 1
ATOM 684 C CA . TRP A 1 87 ? 9.329 4.719 -7.077 1.00 93.25 87 TRP A CA 1
ATOM 685 C C . TRP A 1 87 ? 7.894 5.086 -6.730 1.00 93.25 87 TRP A C 1
ATOM 687 O O . TRP A 1 87 ? 7.432 4.864 -5.615 1.00 93.25 87 TRP A O 1
ATOM 697 N N . THR A 1 88 ? 7.182 5.657 -7.693 1.00 94.31 88 THR A N 1
ATOM 698 C CA . THR A 1 88 ? 5.799 6.090 -7.512 1.00 94.31 88 THR A CA 1
ATOM 699 C C . THR A 1 88 ? 4.806 4.986 -7.861 1.00 94.31 88 THR A C 1
ATOM 701 O O . THR A 1 88 ? 5.057 4.132 -8.712 1.00 94.31 88 THR A O 1
ATOM 704 N N . VAL A 1 89 ? 3.645 5.010 -7.205 1.00 93.94 89 VAL A N 1
ATOM 705 C CA . VAL A 1 89 ? 2.591 3.987 -7.366 1.00 93.94 89 VAL A CA 1
ATOM 706 C C . VAL A 1 89 ? 1.874 4.052 -8.721 1.00 93.94 89 VAL A C 1
ATOM 708 O O . VAL A 1 89 ? 1.129 3.143 -9.076 1.00 93.94 89 VAL A O 1
ATOM 711 N N . ASP A 1 90 ? 2.101 5.119 -9.489 1.00 93.25 90 ASP A N 1
ATOM 712 C CA . ASP A 1 90 ? 1.585 5.331 -10.846 1.00 93.25 90 ASP A CA 1
ATOM 713 C C . ASP A 1 90 ? 2.516 4.779 -11.943 1.00 93.25 90 ASP A C 1
ATOM 715 O O . ASP A 1 90 ? 2.296 5.034 -13.128 1.00 93.25 90 ASP A O 1
ATOM 719 N N . ILE A 1 91 ? 3.552 4.020 -11.580 1.00 93.19 91 ILE A N 1
ATOM 720 C CA . ILE A 1 91 ? 4.453 3.370 -12.534 1.00 93.19 91 ILE A CA 1
ATOM 721 C C . ILE A 1 91 ? 3.859 2.047 -13.033 1.00 93.19 91 ILE A C 1
ATOM 723 O O . ILE A 1 91 ? 3.301 1.259 -12.272 1.00 93.19 91 ILE A O 1
ATOM 727 N N . CYS A 1 92 ? 4.022 1.765 -14.325 1.00 90.69 92 CYS A N 1
ATOM 728 C CA . CYS A 1 92 ? 3.739 0.459 -14.907 1.00 90.69 92 CYS A CA 1
ATOM 729 C C . CYS A 1 92 ? 4.823 0.032 -15.904 1.00 90.69 92 CYS A C 1
ATOM 731 O O . CYS A 1 92 ? 5.481 0.858 -16.537 1.00 90.69 92 CYS A O 1
ATOM 733 N N . GLU A 1 93 ? 5.003 -1.278 -16.051 1.00 90.69 93 GLU A N 1
ATOM 734 C CA . GLU A 1 93 ? 5.852 -1.869 -17.084 1.00 90.69 93 GLU A CA 1
ATOM 735 C C . GLU A 1 93 ? 4.976 -2.363 -18.243 1.00 90.69 93 GLU A C 1
ATOM 737 O O . GLU A 1 93 ? 3.900 -2.932 -18.039 1.00 90.69 93 GLU A O 1
ATOM 742 N N . SER A 1 94 ? 5.418 -2.095 -19.470 1.00 87.56 94 SER A N 1
ATOM 743 C CA . SER A 1 94 ? 4.803 -2.612 -20.686 1.00 87.56 94 SER A CA 1
ATOM 744 C C . SER A 1 94 ? 5.852 -2.782 -21.784 1.00 87.56 94 SER A C 1
ATOM 746 O O . SER A 1 94 ? 6.546 -1.835 -22.157 1.00 87.56 94 SER A O 1
ATOM 748 N N . ARG A 1 95 ? 5.941 -3.985 -22.365 1.00 89.69 95 ARG A N 1
ATOM 749 C CA . ARG A 1 95 ? 6.830 -4.307 -23.504 1.00 89.69 95 ARG A CA 1
ATOM 750 C C . ARG A 1 95 ? 8.316 -3.988 -23.247 1.00 89.69 95 ARG A C 1
ATOM 752 O O . ARG A 1 95 ? 9.010 -3.496 -24.137 1.00 89.69 95 ARG A O 1
ATOM 759 N N . GLY A 1 96 ? 8.799 -4.260 -22.040 1.00 87.06 96 GLY A N 1
ATOM 760 C CA . GLY A 1 96 ? 10.168 -4.009 -21.591 1.00 87.06 96 GLY A CA 1
ATOM 761 C C . GLY A 1 96 ? 10.464 -2.544 -21.273 1.00 87.06 96 GLY A C 1
ATOM 762 O O . GLY A 1 96 ? 11.631 -2.169 -21.170 1.00 87.06 96 GLY A O 1
ATOM 763 N N . LYS A 1 97 ? 9.438 -1.692 -21.171 1.00 88.19 97 LYS A N 1
ATOM 764 C CA . LYS A 1 97 ? 9.583 -0.256 -20.915 1.00 88.19 97 LYS A CA 1
ATOM 765 C C . LYS A 1 97 ? 8.758 0.159 -19.710 1.00 88.19 97 LYS A C 1
ATOM 767 O O . LYS A 1 97 ? 7.643 -0.311 -19.511 1.00 88.19 97 LYS A O 1
ATOM 772 N N . ILE A 1 98 ? 9.321 1.077 -18.936 1.00 90.25 98 ILE A N 1
ATOM 773 C CA . ILE A 1 98 ? 8.689 1.646 -17.750 1.00 90.25 98 ILE A CA 1
ATOM 774 C C . ILE A 1 98 ? 7.995 2.944 -18.154 1.00 90.25 98 ILE A C 1
ATOM 776 O O . ILE A 1 98 ? 8.597 3.807 -18.796 1.00 90.25 98 ILE A O 1
ATOM 780 N N . TYR A 1 99 ? 6.731 3.072 -17.770 1.00 89.38 99 TYR A N 1
ATOM 781 C CA . TYR A 1 99 ? 5.891 4.232 -18.023 1.00 89.38 99 TYR A CA 1
ATOM 782 C C . TYR A 1 99 ? 5.335 4.768 -16.711 1.00 89.38 99 TYR A C 1
ATOM 784 O O . TYR A 1 99 ? 5.080 4.013 -15.776 1.00 89.38 99 TYR A O 1
ATOM 792 N N . ARG A 1 100 ? 5.094 6.077 -16.675 1.00 88.12 100 ARG A N 1
ATOM 793 C CA . ARG A 1 100 ? 4.313 6.722 -15.625 1.00 88.12 100 ARG A CA 1
ATOM 794 C C . ARG A 1 100 ? 2.914 7.005 -16.157 1.00 88.12 100 ARG A C 1
ATOM 796 O O . ARG A 1 100 ? 2.767 7.626 -17.209 1.00 88.12 100 ARG A O 1
ATOM 803 N N . MET A 1 101 ? 1.896 6.547 -15.442 1.00 82.50 101 MET A N 1
ATOM 804 C CA . MET A 1 101 ? 0.484 6.735 -15.769 1.00 82.50 101 MET A CA 1
ATOM 805 C C . MET A 1 101 ? 0.013 8.118 -15.298 1.00 82.50 101 MET A C 1
ATOM 807 O O . MET A 1 101 ? -0.855 8.232 -14.439 1.00 82.50 101 MET A O 1
ATOM 811 N N . SER A 1 102 ? 0.609 9.181 -15.838 1.00 75.12 102 SER A N 1
ATOM 812 C CA . SER A 1 102 ? 0.196 10.564 -15.577 1.00 75.12 102 SER A CA 1
ATOM 813 C C . SER A 1 102 ? -0.536 11.146 -16.788 1.00 75.12 102 SER A C 1
ATOM 815 O O . SER A 1 102 ? -0.129 10.918 -17.930 1.00 75.12 102 SER A O 1
ATOM 817 N N . GLY A 1 103 ? -1.594 11.923 -16.548 1.00 62.94 103 GLY A N 1
ATOM 818 C CA . GLY A 1 103 ? -2.207 12.755 -17.586 1.00 62.94 103 GLY A CA 1
ATOM 819 C C . GLY A 1 103 ? -1.223 13.815 -18.092 1.00 62.94 103 GLY A C 1
ATOM 820 O O . GLY A 1 103 ? -0.339 14.246 -17.352 1.00 62.94 103 GLY A O 1
ATOM 821 N N . LYS A 1 104 ? -1.345 14.208 -19.365 1.00 53.06 104 LYS A N 1
ATOM 822 C CA . LYS A 1 104 ? -0.804 15.494 -19.819 1.00 53.06 104 LYS A CA 1
ATOM 823 C C . LYS A 1 104 ? -1.832 16.542 -19.416 1.00 53.06 104 LYS A C 1
ATOM 825 O O . LYS A 1 104 ? -2.880 16.599 -20.058 1.00 53.06 104 LYS A O 1
ATOM 830 N N . ASP A 1 105 ? -1.548 17.269 -18.346 1.00 47.31 105 ASP A N 1
ATOM 831 C CA . ASP A 1 105 ? -2.248 18.518 -18.047 1.00 47.31 105 ASP A CA 1
ATOM 832 C C . ASP A 1 105 ? -1.846 19.598 -19.067 1.00 47.31 105 ASP A C 1
ATOM 834 O O . ASP A 1 105 ? -0.655 19.623 -19.474 1.00 47.31 105 ASP A O 1
#

Secondary structure (DSSP, 8-state):
-PPP--PPPPPBGGGEEEEETTEEPPTT-TTGGG-SEEEEEEEE-TT--EEEEEEEE----SSS-HHHHHHHHHHHHHTSTT--TTSBTTEEEETTEEEE-----

Radius of gyration: 15.11 Å; chains: 1; bounding box: 30×50×39 Å

Organism: NCBI:txid216773

Sequence (105 aa):
MGGSEKLTDVVRLEDVIFKRFNRTLNHEDTFLHLADSVHIRFSTQKNGDKNDVVTQHNNGDTTLNPVVAWASIICRVWAIPGAKDNWTVDICESRGKIYRMSGKD